Protein AF-A0A951KV78-F1 (afdb_monomer_lite)

Radius of gyration: 16.73 Å; chains: 1; bounding box: 44×22×48 Å

Secondary structure (DSSP, 8-state):
-PPPPHHHHHHS-----HHHHHHHHHHHHHHHHHHHHHGGGS-HHHHHHHHHHHHHHHHHHHSHHHHHHTT-HHHHHHHHHIIIIIHHHHHHHT-HHHHHHHHSPP--

pLDDT: mean 81.19, std 12.95, range [48.19, 96.0]

Foldseek 3Di:
DDDDDPVCQQPPDFDQDCVLVVVLVVQLVLQVVLVVLLPPPQDVQLNVLQNVLSVLSCSLRGTSLVVCCVPDVVSVVVSCCSNPPNNVVSNVSNVSVVSVVSNDDPDD

Structure (mmCIF, N/CA/C/O backbone):
data_AF-A0A951KV78-F1
#
_entry.id   AF-A0A951KV78-F1
#
loop_
_atom_site.group_PDB
_atom_site.id
_atom_site.type_symbol
_atom_site.label_atom_id
_atom_site.label_alt_id
_atom_site.label_comp_id
_atom_site.label_asym_id
_atom_site.label_entity_id
_atom_site.label_seq_id
_atom_site.pdbx_PDB_ins_code
_atom_site.Cartn_x
_atom_site.Cartn_y
_atom_site.Cartn_z
_atom_site.occupancy
_atom_site.B_iso_or_equiv
_atom_site.auth_seq_id
_atom_site.auth_comp_id
_atom_site.auth_asym_id
_atom_site.auth_atom_id
_atom_site.pdbx_PDB_model_num
ATOM 1 N N . MET A 1 1 ? 24.853 4.281 -27.332 1.00 48.19 1 MET A N 1
ATOM 2 C CA . MET A 1 1 ? 23.507 4.087 -26.753 1.00 48.19 1 MET A CA 1
ATOM 3 C C . MET A 1 1 ? 23.500 4.808 -25.419 1.00 48.19 1 MET A C 1
ATOM 5 O O . MET A 1 1 ? 24.225 4.400 -24.524 1.00 48.19 1 MET A O 1
ATOM 9 N N . SER A 1 2 ? 22.831 5.954 -25.325 1.00 58.25 2 SER A N 1
ATOM 10 C CA . SER A 1 2 ? 22.680 6.691 -24.067 1.00 58.25 2 SER A CA 1
ATOM 11 C C . SER A 1 2 ? 21.854 5.845 -23.097 1.00 58.25 2 SER A C 1
ATOM 13 O O . SER A 1 2 ? 20.788 5.362 -23.472 1.00 58.25 2 SER A O 1
ATOM 15 N N . ALA A 1 3 ? 22.356 5.627 -21.879 1.00 60.44 3 ALA A N 1
ATOM 16 C CA . ALA A 1 3 ? 21.610 4.902 -20.857 1.00 60.44 3 ALA A CA 1
ATOM 17 C C . ALA A 1 3 ? 20.278 5.631 -20.580 1.00 60.44 3 ALA A C 1
ATOM 19 O O . ALA A 1 3 ? 20.293 6.860 -20.432 1.00 60.44 3 ALA A O 1
ATOM 20 N N . PRO A 1 4 ? 19.135 4.923 -20.536 1.00 64.94 4 PRO A N 1
ATOM 21 C CA . PRO A 1 4 ? 17.865 5.540 -20.179 1.00 64.94 4 PRO A CA 1
ATOM 22 C C . PRO A 1 4 ? 17.964 6.136 -18.769 1.00 64.94 4 PRO A C 1
ATOM 24 O O . PRO A 1 4 ? 18.562 5.557 -17.863 1.00 64.94 4 PRO A O 1
ATOM 27 N N . SER A 1 5 ? 17.403 7.328 -18.581 1.00 68.94 5 SER A N 1
ATOM 28 C CA . SER A 1 5 ? 17.388 7.993 -17.279 1.00 68.94 5 SER A CA 1
ATOM 29 C C . SER A 1 5 ? 16.341 7.356 -16.358 1.00 68.94 5 SER A C 1
ATOM 31 O O . SER A 1 5 ? 15.316 6.861 -16.829 1.00 68.94 5 SER A O 1
ATOM 33 N N . LEU A 1 6 ? 16.540 7.424 -15.037 1.00 65.31 6 LEU A N 1
ATOM 34 C CA . LEU A 1 6 ? 15.573 6.905 -14.051 1.00 65.31 6 LEU A CA 1
ATOM 35 C C . LEU A 1 6 ? 14.158 7.465 -14.269 1.00 65.31 6 LEU A C 1
ATOM 37 O O . LEU A 1 6 ? 13.175 6.740 -14.158 1.00 65.31 6 LEU A O 1
ATOM 41 N N . LEU A 1 7 ? 14.053 8.740 -14.652 1.00 65.00 7 LEU A N 1
ATOM 42 C CA . LEU A 1 7 ? 12.774 9.371 -14.976 1.00 65.00 7 LEU A CA 1
ATOM 43 C C . LEU A 1 7 ? 12.115 8.749 -16.211 1.00 65.00 7 LEU A C 1
ATOM 45 O O . LEU A 1 7 ? 10.906 8.537 -16.207 1.00 65.00 7 LEU A O 1
ATOM 49 N N . SER A 1 8 ? 12.888 8.409 -17.248 1.00 64.62 8 SER A N 1
ATOM 50 C CA . SER A 1 8 ? 12.330 7.702 -18.404 1.00 64.62 8 SER A CA 1
ATOM 51 C C . SER A 1 8 ? 11.828 6.305 -18.040 1.00 64.62 8 SER A C 1
ATOM 53 O O . SER A 1 8 ? 10.761 5.930 -18.508 1.00 64.62 8 SER A O 1
ATOM 55 N N . LEU A 1 9 ? 12.501 5.568 -17.153 1.00 65.69 9 LEU A N 1
ATOM 56 C CA . LEU A 1 9 ? 12.066 4.229 -16.724 1.00 65.69 9 LEU A CA 1
ATOM 57 C C . LEU A 1 9 ? 10.814 4.262 -15.834 1.00 65.69 9 LEU A C 1
ATOM 59 O O . LEU A 1 9 ? 9.971 3.375 -15.912 1.00 65.69 9 LEU A O 1
ATOM 63 N N . LEU A 1 10 ? 10.667 5.310 -15.017 1.00 63.84 10 LEU A N 1
ATOM 64 C CA . LEU A 1 10 ? 9.490 5.513 -14.167 1.00 63.84 10 LEU A CA 1
ATOM 65 C C . LEU A 1 10 ? 8.246 5.944 -14.953 1.00 63.84 10 LEU A C 1
ATOM 67 O O . LEU A 1 10 ? 7.130 5.720 -14.492 1.00 63.84 10 LEU A O 1
ATOM 71 N N . VAL A 1 11 ? 8.417 6.593 -16.107 1.00 63.78 11 VAL A N 1
ATOM 72 C CA . VAL A 1 11 ? 7.311 7.186 -16.881 1.00 63.78 11 VAL A CA 1
ATOM 73 C C . VAL A 1 11 ? 6.983 6.383 -18.145 1.00 63.78 11 VAL A C 1
ATOM 75 O O . VAL A 1 11 ? 5.837 6.391 -18.588 1.00 63.78 11 VAL A O 1
ATOM 78 N N . SER A 1 12 ? 7.947 5.660 -18.719 1.00 55.47 12 SER A N 1
ATOM 79 C CA . SER A 1 12 ? 7.768 4.867 -19.944 1.00 55.47 12 SER A CA 1
ATOM 80 C C . SER A 1 12 ? 7.761 3.357 -19.663 1.00 55.47 12 SER A C 1
ATOM 82 O O . SER A 1 12 ? 8.316 2.909 -18.667 1.00 55.47 12 SER A O 1
ATOM 84 N N . HIS A 1 13 ? 7.136 2.576 -20.552 1.00 60.50 13 HIS A N 1
ATOM 85 C CA . HIS A 1 13 ? 7.088 1.102 -20.501 1.00 60.50 13 HIS A CA 1
ATOM 86 C C . HIS A 1 13 ? 6.401 0.511 -19.259 1.00 60.50 13 HIS A C 1
ATOM 88 O O . HIS A 1 13 ? 6.881 -0.447 -18.662 1.00 60.50 13 HIS A O 1
ATOM 94 N N . TRP A 1 14 ? 5.249 1.064 -18.878 1.00 65.19 14 TRP A N 1
ATOM 95 C CA . TRP A 1 14 ? 4.412 0.453 -17.848 1.00 65.19 14 TRP A CA 1
ATOM 96 C C . TRP A 1 14 ? 3.732 -0.814 -18.376 1.00 65.19 14 TRP A C 1
ATOM 98 O O . TRP A 1 14 ? 2.880 -0.740 -19.263 1.00 65.19 14 TRP A O 1
ATOM 108 N N . SER A 1 15 ? 4.064 -1.964 -17.793 1.00 69.19 15 SER A N 1
ATOM 109 C CA . SER A 1 15 ? 3.389 -3.240 -18.040 1.00 69.19 15 SER A CA 1
ATOM 110 C C . SER A 1 15 ? 2.969 -3.865 -16.715 1.00 69.19 15 SER A C 1
ATOM 112 O O . SER A 1 15 ? 3.599 -4.787 -16.205 1.00 69.19 15 SER A O 1
ATOM 114 N N . ILE A 1 16 ? 1.880 -3.363 -16.129 1.00 72.06 16 ILE A N 1
ATOM 115 C CA . ILE A 1 16 ? 1.333 -3.960 -14.908 1.00 72.06 16 ILE A CA 1
ATOM 116 C C . ILE A 1 16 ? 0.570 -5.227 -15.295 1.00 72.06 16 ILE A C 1
ATOM 118 O O . ILE A 1 16 ? -0.573 -5.169 -15.752 1.00 72.06 16 ILE A O 1
ATOM 122 N N . GLY A 1 17 ? 1.203 -6.380 -15.101 1.00 78.19 17 GLY A N 1
ATOM 123 C CA . GLY A 1 17 ? 0.539 -7.666 -15.265 1.00 78.19 17 GLY A CA 1
ATOM 124 C C . GLY A 1 17 ? -0.644 -7.827 -14.294 1.00 78.19 17 GLY A C 1
ATOM 125 O O . GLY A 1 17 ? -0.637 -7.263 -13.191 1.00 78.19 17 GLY A O 1
ATOM 126 N N . PRO A 1 18 ? -1.659 -8.638 -14.644 1.00 82.06 18 PRO A N 1
ATOM 127 C CA . PRO A 1 18 ? -2.793 -8.910 -13.759 1.00 82.06 18 PRO A CA 1
ATOM 128 C C . PRO A 1 18 ? -2.356 -9.513 -12.414 1.00 82.06 18 PRO A C 1
ATOM 130 O O . PRO A 1 18 ? -3.006 -9.284 -11.397 1.00 82.06 18 PRO A O 1
ATOM 133 N N . THR A 1 19 ? -1.221 -10.213 -12.386 1.00 82.94 19 THR A N 1
ATOM 134 C CA . THR A 1 19 ? -0.596 -10.778 -11.182 1.00 82.94 19 THR A CA 1
ATOM 135 C C . THR A 1 19 ? -0.193 -9.733 -10.146 1.00 82.94 19 THR A C 1
ATOM 137 O O . THR A 1 19 ? -0.167 -10.059 -8.966 1.00 82.94 19 THR A O 1
ATOM 140 N N . VAL A 1 20 ? 0.082 -8.490 -10.548 1.00 86.25 20 VAL A N 1
ATOM 141 C CA . VAL A 1 20 ? 0.420 -7.380 -9.640 1.00 86.25 20 VAL A CA 1
ATOM 142 C C . VAL A 1 20 ? -0.789 -6.472 -9.444 1.00 86.25 20 VAL A C 1
ATOM 144 O O . VAL A 1 20 ? -1.128 -6.119 -8.313 1.00 86.25 20 VAL A O 1
ATOM 147 N N . ALA A 1 21 ? -1.486 -6.136 -10.535 1.00 86.69 21 ALA A N 1
ATOM 148 C CA . ALA A 1 21 ? -2.626 -5.224 -10.509 1.00 86.69 21 ALA A CA 1
ATOM 149 C C . ALA A 1 21 ? -3.760 -5.730 -9.608 1.00 86.69 21 ALA A C 1
ATOM 151 O O . ALA A 1 21 ? -4.267 -4.981 -8.773 1.00 86.69 21 ALA A O 1
ATOM 152 N N . VAL A 1 22 ? -4.151 -7.000 -9.757 1.00 90.88 22 VAL A N 1
ATOM 153 C CA . VAL A 1 22 ? -5.281 -7.586 -9.025 1.00 90.88 22 VAL A CA 1
ATOM 154 C C . VAL A 1 22 ? -5.031 -7.619 -7.515 1.00 90.88 22 VAL A C 1
ATOM 156 O O . VAL A 1 22 ? -5.865 -7.076 -6.786 1.00 90.88 22 VAL A O 1
ATOM 159 N N . PRO A 1 23 ? -3.922 -8.188 -6.995 1.00 91.94 23 PRO A N 1
ATOM 160 C CA . PRO A 1 23 ? -3.689 -8.196 -5.555 1.00 91.94 23 PRO A CA 1
ATOM 161 C C . PRO A 1 23 ? -3.441 -6.797 -4.995 1.00 91.94 23 PRO A C 1
ATOM 163 O O . PRO A 1 23 ? -3.900 -6.520 -3.888 1.00 91.94 23 PRO A O 1
ATOM 166 N N . ALA A 1 24 ? -2.787 -5.896 -5.738 1.00 92.62 24 ALA A N 1
ATOM 167 C CA . ALA A 1 24 ? -2.608 -4.522 -5.282 1.00 92.62 24 ALA A CA 1
ATOM 168 C C . ALA A 1 24 ? -3.958 -3.805 -5.140 1.00 92.62 24 ALA A C 1
ATOM 170 O O . ALA A 1 24 ? -4.259 -3.240 -4.088 1.00 92.62 24 ALA A O 1
ATOM 171 N N . LEU A 1 25 ? -4.820 -3.894 -6.155 1.00 94.00 25 LEU A N 1
ATOM 172 C CA . LEU A 1 25 ? -6.155 -3.307 -6.105 1.00 94.00 25 LEU A CA 1
ATOM 173 C C . LEU A 1 25 ? -6.999 -3.931 -4.986 1.00 94.00 25 LEU A C 1
ATOM 175 O O . LEU A 1 25 ? -7.621 -3.206 -4.209 1.00 94.00 25 LEU A O 1
ATOM 179 N N . ALA A 1 26 ? -6.980 -5.260 -4.856 1.00 95.12 26 ALA A N 1
ATOM 180 C CA . ALA A 1 26 ? -7.683 -5.964 -3.790 1.00 95.12 26 ALA A CA 1
ATOM 181 C C . ALA A 1 26 ? -7.202 -5.509 -2.403 1.00 95.12 26 ALA A C 1
ATOM 183 O O . ALA A 1 26 ? -8.024 -5.189 -1.545 1.00 95.12 26 ALA A O 1
ATOM 184 N N . ALA A 1 27 ? -5.887 -5.404 -2.191 1.00 93.88 27 ALA A N 1
ATOM 185 C CA . ALA A 1 27 ? -5.306 -4.929 -0.939 1.00 93.88 27 ALA A CA 1
ATOM 186 C C . ALA A 1 27 ? -5.721 -3.482 -0.624 1.00 93.88 27 ALA A C 1
ATOM 188 O O . ALA A 1 27 ? -6.122 -3.196 0.506 1.00 93.88 27 ALA A O 1
ATOM 189 N N . ALA A 1 28 ? -5.686 -2.583 -1.615 1.00 95.44 28 ALA A N 1
ATOM 190 C CA . ALA A 1 28 ? -6.128 -1.198 -1.459 1.00 95.44 28 ALA A CA 1
ATOM 191 C C . ALA A 1 28 ? -7.609 -1.117 -1.065 1.00 95.44 28 ALA A C 1
ATOM 193 O O . ALA A 1 28 ? -7.962 -0.448 -0.091 1.00 95.44 28 ALA A O 1
ATOM 194 N N . VAL A 1 29 ? -8.476 -1.832 -1.788 1.00 96.00 29 VAL A N 1
ATOM 195 C CA . VAL A 1 29 ? -9.923 -1.843 -1.543 1.00 96.00 29 VAL A CA 1
ATOM 196 C C . VAL A 1 29 ? -10.234 -2.416 -0.164 1.00 96.00 29 VAL A C 1
ATOM 198 O O . VAL A 1 29 ? -10.945 -1.777 0.613 1.00 96.00 29 VAL A O 1
ATOM 201 N N . LEU A 1 30 ? -9.677 -3.579 0.182 1.00 94.69 30 LEU A N 1
ATOM 202 C CA . LEU A 1 30 ? -9.89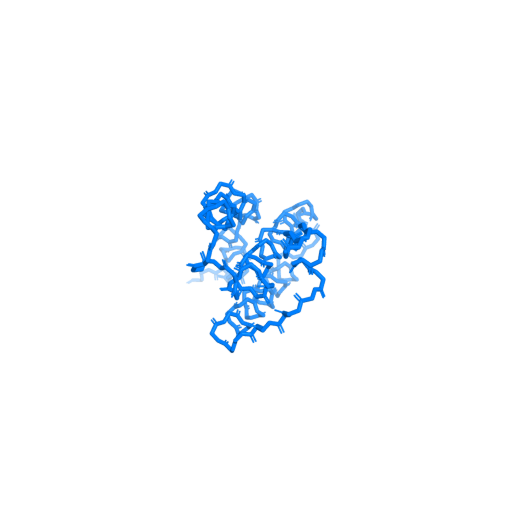7 -4.214 1.484 1.00 94.69 30 LEU A CA 1
ATOM 203 C C . LEU A 1 30 ? -9.432 -3.321 2.635 1.00 94.69 30 LEU A C 1
ATOM 205 O O . LEU A 1 30 ? -10.149 -3.176 3.628 1.00 94.69 30 LEU A O 1
ATOM 209 N N . TYR A 1 31 ? -8.273 -2.675 2.489 1.00 93.50 31 TYR A N 1
ATOM 210 C CA . TYR A 1 31 ? -7.768 -1.752 3.495 1.00 93.50 31 TYR A CA 1
ATOM 211 C C . TYR A 1 31 ? -8.706 -0.551 3.665 1.00 93.50 31 TYR A C 1
ATOM 213 O O . TYR A 1 31 ? -9.125 -0.255 4.781 1.00 93.50 31 TYR A O 1
ATOM 221 N N . LEU A 1 32 ? -9.119 0.107 2.577 1.00 94.12 32 LEU A N 1
ATOM 222 C CA . LEU A 1 32 ? -10.032 1.256 2.640 1.00 94.12 32 LEU A CA 1
ATOM 223 C C . LEU A 1 32 ? -11.415 0.887 3.201 1.00 94.12 32 LEU A C 1
ATOM 225 O O . LEU A 1 32 ? -11.995 1.661 3.964 1.00 94.12 32 LEU A 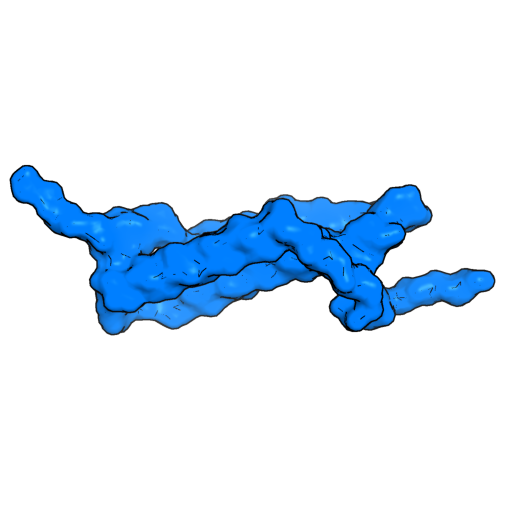O 1
ATOM 229 N N . LEU A 1 33 ? -11.930 -0.304 2.888 1.00 93.69 33 LEU A N 1
ATOM 230 C CA . LEU A 1 33 ? -13.148 -0.834 3.506 1.00 93.69 33 LEU A CA 1
ATOM 231 C C . LEU A 1 33 ? -12.967 -1.058 5.013 1.00 93.69 33 LEU A C 1
ATOM 233 O O . LEU A 1 33 ? -13.874 -0.752 5.788 1.00 93.69 33 LEU A O 1
ATOM 237 N N . GLY A 1 34 ? -11.804 -1.556 5.436 1.00 91.31 34 GLY A N 1
ATOM 238 C CA . GLY A 1 34 ? -11.437 -1.667 6.846 1.00 91.31 34 GLY A CA 1
ATOM 239 C C . GLY A 1 34 ? -11.403 -0.306 7.542 1.00 91.31 34 GLY A C 1
ATOM 240 O O . GLY A 1 34 ? -11.971 -0.165 8.621 1.00 91.31 34 GLY A O 1
ATOM 241 N N . VAL A 1 35 ? -10.817 0.716 6.903 1.00 92.75 35 VAL A N 1
ATOM 242 C CA . VAL A 1 35 ? -10.786 2.099 7.421 1.00 92.75 35 VAL A CA 1
ATOM 243 C C . VAL A 1 35 ? -12.200 2.635 7.606 1.00 92.75 35 VAL A C 1
ATOM 245 O O . VAL A 1 35 ? -12.520 3.148 8.674 1.00 92.75 35 VAL A O 1
ATOM 248 N N . ARG A 1 36 ? -13.069 2.450 6.605 1.00 90.75 36 ARG A N 1
ATOM 249 C CA . ARG A 1 36 ? -14.481 2.850 6.689 1.00 90.75 36 ARG A CA 1
ATOM 250 C C . ARG A 1 36 ? -15.213 2.164 7.843 1.00 90.75 36 ARG A C 1
ATOM 252 O O . ARG A 1 36 ? -15.974 2.821 8.542 1.00 90.75 36 ARG A O 1
ATOM 259 N N . ARG A 1 37 ? -14.965 0.870 8.073 1.00 88.25 37 ARG A N 1
ATOM 260 C CA . ARG A 1 37 ? -15.564 0.123 9.196 1.00 88.25 37 ARG A CA 1
ATOM 261 C C . ARG A 1 37 ? -15.004 0.520 10.560 1.00 88.25 37 ARG A C 1
ATOM 263 O O . ARG A 1 37 ? -15.739 0.499 11.538 1.00 88.25 37 ARG A O 1
ATOM 270 N N . ALA A 1 38 ? -13.726 0.885 10.631 1.00 86.81 38 ALA A N 1
ATOM 271 C CA . ALA A 1 38 ? -13.091 1.335 11.867 1.00 86.81 38 ALA A CA 1
ATOM 272 C C . ALA A 1 38 ? -13.562 2.733 12.321 1.00 86.81 38 ALA A C 1
ATOM 274 O O . ALA A 1 38 ? -13.352 3.092 13.484 1.00 86.81 38 ALA A O 1
ATOM 275 N N . GLY A 1 39 ? -14.193 3.502 11.425 1.00 83.19 39 GLY A N 1
ATOM 276 C CA . GLY A 1 39 ? -14.736 4.835 11.690 1.00 83.19 39 GLY A CA 1
ATOM 277 C C . GLY A 1 39 ? -13.668 5.917 11.897 1.00 83.19 39 GLY A C 1
ATOM 278 O O . GLY A 1 39 ? -12.470 5.691 11.706 1.00 83.19 39 GLY A O 1
ATOM 279 N N . ASP A 1 40 ? -14.101 7.097 12.350 1.00 77.94 40 ASP A N 1
ATOM 280 C CA . ASP A 1 40 ? -13.297 8.337 12.433 1.00 77.94 40 ASP A CA 1
ATOM 281 C C . ASP A 1 40 ? -12.077 8.274 13.365 1.00 77.94 40 ASP A C 1
ATOM 283 O O . ASP A 1 40 ? -11.251 9.184 13.409 1.00 77.94 40 ASP A O 1
ATOM 287 N N . ARG A 1 41 ? -11.916 7.182 14.116 1.00 84.62 41 ARG A N 1
ATOM 288 C CA . ARG A 1 41 ? -10.769 6.983 15.012 1.00 84.62 41 ARG A CA 1
ATOM 289 C C . ARG A 1 41 ? -9.539 6.418 14.302 1.00 84.62 41 ARG A C 1
ATOM 291 O O . ARG A 1 41 ? -8.524 6.179 14.964 1.00 84.62 41 ARG A O 1
ATOM 298 N N . TRP A 1 42 ? -9.605 6.138 12.999 1.00 89.69 42 TRP A N 1
ATOM 299 C CA . TRP A 1 42 ? -8.457 5.622 12.261 1.00 89.69 42 TRP A CA 1
ATOM 300 C C . TRP A 1 42 ? -7.525 6.751 11.778 1.00 89.69 42 TRP A C 1
ATOM 302 O O . TRP A 1 42 ? -7.945 7.600 10.996 1.00 89.69 42 TRP A O 1
ATOM 312 N N . PRO A 1 43 ? -6.240 6.775 12.188 1.00 91.50 43 PRO A N 1
ATOM 313 C CA . PRO A 1 43 ? -5.337 7.862 11.813 1.00 91.50 43 PRO A CA 1
ATOM 314 C C . PRO A 1 43 ? -5.036 7.892 10.308 1.00 91.50 43 PRO A C 1
ATOM 316 O O . PRO A 1 43 ? -4.471 6.935 9.773 1.00 91.50 43 PRO A O 1
ATOM 319 N N . ALA A 1 44 ? -5.289 9.028 9.648 1.00 92.06 44 ALA A N 1
ATOM 320 C CA . ALA A 1 44 ? -5.039 9.217 8.212 1.00 92.06 44 ALA A CA 1
ATOM 321 C C . ALA A 1 44 ? -3.588 8.905 7.799 1.00 92.06 44 ALA A C 1
ATOM 323 O O . ALA A 1 44 ? -3.357 8.309 6.749 1.00 92.06 44 ALA A O 1
ATOM 324 N N . ARG A 1 45 ? -2.607 9.205 8.666 1.00 93.56 45 ARG A N 1
ATOM 325 C CA . ARG A 1 45 ? -1.185 8.882 8.435 1.00 93.56 45 ARG A CA 1
ATOM 326 C C . ARG A 1 45 ? -0.939 7.390 8.185 1.00 93.56 45 ARG A C 1
ATOM 328 O O . ARG A 1 45 ? -0.056 7.052 7.406 1.00 93.56 45 ARG A O 1
ATOM 335 N N . ARG A 1 46 ? -1.720 6.496 8.808 1.00 92.00 46 ARG A N 1
ATOM 336 C CA . ARG A 1 46 ? -1.607 5.042 8.589 1.00 92.00 46 ARG A CA 1
ATOM 337 C C . ARG A 1 46 ? -2.119 4.657 7.211 1.00 92.00 46 ARG A C 1
ATOM 339 O O . ARG A 1 46 ? -1.501 3.853 6.529 1.00 92.00 46 ARG A O 1
ATOM 346 N N . THR A 1 47 ? -3.232 5.247 6.788 1.00 92.38 47 THR A N 1
ATOM 347 C CA . THR A 1 47 ? -3.769 5.047 5.438 1.00 92.38 47 THR A CA 1
ATOM 348 C C . THR A 1 47 ? -2.805 5.546 4.376 1.00 92.38 47 THR A C 1
ATOM 350 O O . THR A 1 47 ? -2.514 4.801 3.448 1.00 92.38 47 THR A O 1
ATOM 353 N N . ILE A 1 48 ? -2.247 6.747 4.551 1.00 94.38 48 ILE A N 1
ATOM 354 C CA . ILE A 1 48 ? -1.239 7.293 3.635 1.00 94.38 48 ILE A CA 1
ATOM 355 C C . ILE A 1 48 ? -0.036 6.348 3.566 1.00 94.38 48 ILE A C 1
ATOM 357 O O . ILE A 1 48 ? 0.318 5.918 2.479 1.00 94.38 48 ILE A O 1
ATOM 361 N N . SER A 1 49 ? 0.518 5.934 4.710 1.00 93.12 49 SER A N 1
ATOM 362 C CA . SER A 1 49 ? 1.657 5.008 4.752 1.00 93.12 49 SER A CA 1
ATOM 363 C C . SER A 1 49 ? 1.385 3.688 4.025 1.00 93.12 49 SER A C 1
ATOM 365 O O . SER A 1 49 ? 2.217 3.238 3.241 1.00 93.12 49 SER A O 1
ATOM 367 N N . PHE A 1 50 ? 0.214 3.083 4.247 1.00 93.81 50 PHE A N 1
ATOM 368 C CA . PHE A 1 50 ? -0.167 1.839 3.579 1.00 93.81 50 PHE A CA 1
ATOM 369 C C . PHE A 1 50 ? -0.262 2.016 2.061 1.00 93.81 50 PHE A C 1
ATOM 371 O O . PHE A 1 50 ? 0.312 1.228 1.312 1.00 93.81 50 PHE A O 1
ATOM 378 N N . LEU A 1 51 ? -0.954 3.066 1.608 1.00 94.81 51 LEU A N 1
ATOM 379 C CA . LEU A 1 51 ? -1.134 3.340 0.183 1.00 94.81 51 LEU A CA 1
ATOM 380 C C . LEU A 1 51 ? 0.188 3.705 -0.499 1.00 94.81 51 LEU A C 1
ATOM 382 O O . LEU A 1 51 ? 0.424 3.263 -1.617 1.00 94.81 51 LEU A O 1
ATOM 386 N N . THR A 1 52 ? 1.073 4.445 0.172 1.00 93.56 52 THR A N 1
ATOM 387 C CA . THR A 1 52 ? 2.416 4.741 -0.343 1.00 93.56 52 THR A CA 1
ATOM 388 C C . THR A 1 52 ? 3.262 3.474 -0.444 1.00 93.56 52 THR A C 1
ATOM 390 O O . THR A 1 52 ? 3.882 3.252 -1.477 1.00 93.56 52 THR A O 1
ATOM 393 N N . GLY A 1 53 ? 3.247 2.602 0.571 1.00 91.69 53 GLY A N 1
ATOM 394 C CA . GLY A 1 53 ? 3.951 1.317 0.51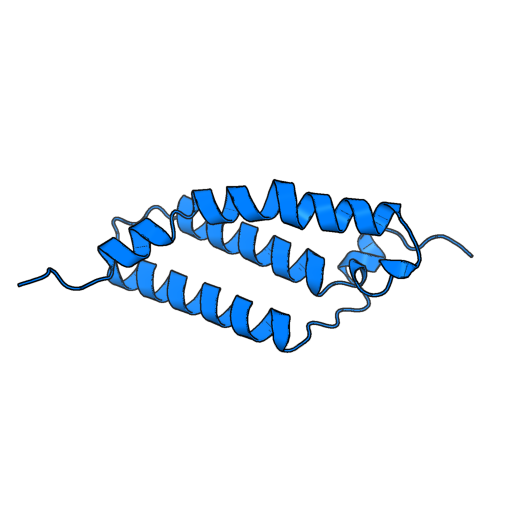0 1.00 91.69 53 GLY A CA 1
ATOM 395 C C . GLY A 1 53 ? 3.446 0.430 -0.629 1.00 91.69 53 GLY A C 1
ATOM 396 O O . GLY A 1 53 ? 4.241 -0.161 -1.355 1.00 91.69 53 GLY A O 1
ATOM 397 N N . LEU A 1 54 ? 2.130 0.400 -0.843 1.00 93.06 54 LEU A N 1
ATOM 398 C CA . LEU A 1 54 ? 1.516 -0.326 -1.951 1.00 93.06 54 LEU A CA 1
ATOM 399 C C . LEU A 1 54 ? 1.880 0.275 -3.317 1.00 93.06 54 LEU A C 1
ATOM 401 O O . LEU A 1 54 ? 2.167 -0.464 -4.256 1.00 93.06 54 LEU A O 1
ATOM 405 N N . ALA A 1 55 ? 1.929 1.604 -3.419 1.00 90.62 55 ALA A N 1
ATOM 406 C CA . ALA A 1 55 ? 2.397 2.288 -4.618 1.00 90.62 55 ALA A CA 1
ATOM 407 C C . ALA A 1 55 ? 3.863 1.948 -4.924 1.00 90.62 55 ALA A C 1
ATOM 409 O O . ALA A 1 55 ? 4.187 1.700 -6.080 1.00 90.62 55 ALA A O 1
ATOM 410 N N . CYS A 1 56 ? 4.734 1.848 -3.912 1.00 89.69 56 CYS A N 1
ATOM 411 C CA . CYS A 1 56 ? 6.116 1.398 -4.105 1.00 89.69 56 CYS A CA 1
ATOM 412 C C . CYS A 1 56 ? 6.189 -0.011 -4.711 1.00 89.69 56 CYS A C 1
ATOM 414 O O . CYS A 1 56 ? 7.006 -0.232 -5.598 1.00 89.69 56 CYS A O 1
ATOM 416 N N . VAL A 1 57 ? 5.326 -0.942 -4.283 1.00 88.31 57 VAL A N 1
ATOM 417 C CA . VAL A 1 57 ? 5.255 -2.295 -4.869 1.00 88.31 57 VAL A CA 1
ATOM 418 C C . VAL A 1 57 ? 4.831 -2.236 -6.335 1.00 88.31 57 VAL A C 1
ATOM 420 O O . VAL A 1 57 ? 5.468 -2.851 -7.184 1.00 88.31 57 VAL A O 1
ATOM 423 N N . VAL A 1 58 ? 3.781 -1.471 -6.643 1.00 88.12 58 VAL A N 1
ATOM 424 C CA . VAL A 1 58 ? 3.270 -1.330 -8.017 1.00 88.12 58 VAL A CA 1
ATOM 425 C C . VAL A 1 58 ? 4.299 -0.667 -8.933 1.00 88.12 58 VAL A C 1
ATOM 427 O O . VAL A 1 58 ? 4.459 -1.091 -10.070 1.00 88.12 58 VAL A O 1
ATOM 430 N N . VAL A 1 59 ? 5.025 0.339 -8.444 1.00 84.56 59 VAL A N 1
ATOM 431 C CA . VAL A 1 59 ? 6.113 0.977 -9.197 1.00 84.56 59 VAL A CA 1
ATOM 432 C C . VAL A 1 59 ? 7.256 -0.011 -9.423 1.00 84.56 59 VAL A C 1
ATOM 434 O O . VAL A 1 59 ? 7.719 -0.141 -10.552 1.00 84.56 59 VAL A O 1
ATOM 437 N N . ALA A 1 60 ? 7.687 -0.735 -8.388 1.00 82.44 60 ALA A N 1
ATOM 438 C CA . ALA A 1 60 ? 8.807 -1.668 -8.491 1.00 82.44 60 ALA A CA 1
ATOM 439 C C . ALA A 1 60 ? 8.530 -2.847 -9.439 1.00 82.44 60 ALA A C 1
ATOM 441 O O . ALA A 1 60 ? 9.461 -3.317 -10.076 1.00 82.44 60 ALA A O 1
ATOM 442 N N . LEU A 1 61 ? 7.275 -3.303 -9.537 1.00 80.25 61 LEU A N 1
ATOM 443 C CA . LEU A 1 61 ? 6.881 -4.480 -10.328 1.00 80.25 61 LEU A CA 1
ATOM 444 C C . LEU A 1 61 ? 6.125 -4.154 -11.628 1.00 80.25 61 LEU A C 1
ATOM 446 O O . LEU A 1 61 ? 5.727 -5.063 -12.346 1.00 80.25 61 LEU A O 1
ATOM 450 N N . GLY A 1 62 ? 5.807 -2.884 -11.880 1.00 70.56 62 GLY A N 1
ATOM 451 C CA . GLY A 1 62 ? 4.929 -2.477 -12.983 1.00 70.56 62 GLY A CA 1
ATOM 452 C C . GLY A 1 62 ? 5.476 -1.363 -13.869 1.00 70.56 62 GLY A C 1
ATOM 453 O O . GLY A 1 62 ? 4.921 -1.128 -14.943 1.00 70.56 62 GLY A O 1
ATOM 454 N N . SER A 1 63 ? 6.536 -0.675 -13.436 1.00 66.50 63 SER A N 1
ATOM 455 C CA . SER A 1 63 ? 7.255 0.299 -14.265 1.00 66.50 63 SER A CA 1
ATOM 456 C C . SER A 1 63 ? 8.302 -0.389 -15.145 1.00 66.50 63 SER A C 1
ATOM 458 O O . SER A 1 63 ? 8.624 -1.558 -14.928 1.00 66.50 63 SER A O 1
ATOM 460 N N . GLY A 1 64 ? 8.897 0.350 -16.091 1.00 55.00 64 GLY A N 1
ATOM 461 C CA . GLY A 1 64 ? 9.970 -0.140 -16.967 1.00 55.00 64 GLY A CA 1
ATOM 462 C C . GLY A 1 64 ? 11.242 -0.611 -16.242 1.00 55.00 64 GLY A C 1
ATOM 463 O O . GLY A 1 64 ? 12.203 -0.988 -16.901 1.00 55.00 64 GLY A O 1
ATOM 464 N N . ILE A 1 65 ? 11.258 -0.596 -14.904 1.00 56.62 65 ILE A N 1
ATOM 465 C CA . ILE A 1 65 ? 12.240 -1.280 -14.055 1.00 56.62 65 ILE A CA 1
ATOM 466 C C . ILE A 1 65 ? 12.230 -2.787 -14.345 1.00 56.62 65 ILE A C 1
ATOM 468 O O . ILE A 1 65 ? 13.296 -3.328 -14.598 1.00 56.62 65 ILE A O 1
ATOM 472 N N . ASP A 1 66 ? 11.055 -3.422 -14.430 1.00 56.16 66 ASP A N 1
ATOM 473 C CA . ASP A 1 66 ? 10.927 -4.868 -14.700 1.00 56.16 66 ASP A CA 1
ATOM 474 C C . ASP A 1 66 ? 11.407 -5.222 -16.123 1.00 56.16 66 ASP A C 1
ATOM 476 O O . ASP A 1 66 ? 12.080 -6.219 -16.352 1.00 56.16 66 ASP A O 1
ATOM 480 N N . ALA A 1 67 ? 11.160 -4.336 -17.095 1.00 56.50 67 ALA A N 1
ATOM 481 C CA . ALA A 1 67 ? 11.563 -4.534 -18.491 1.00 56.50 67 ALA A CA 1
ATOM 482 C C . ALA A 1 67 ? 13.083 -4.410 -18.738 1.00 56.50 67 ALA A C 1
ATOM 484 O O . ALA A 1 67 ? 13.582 -4.889 -19.758 1.00 56.50 67 ALA A O 1
ATOM 485 N N . TYR A 1 68 ? 13.814 -3.750 -17.834 1.00 54.59 68 TYR A N 1
ATOM 486 C CA . TYR A 1 68 ? 15.271 -3.580 -17.901 1.00 54.59 68 TYR A CA 1
ATOM 487 C C . TYR A 1 68 ? 16.014 -4.271 -16.747 1.00 54.59 68 TYR A C 1
AT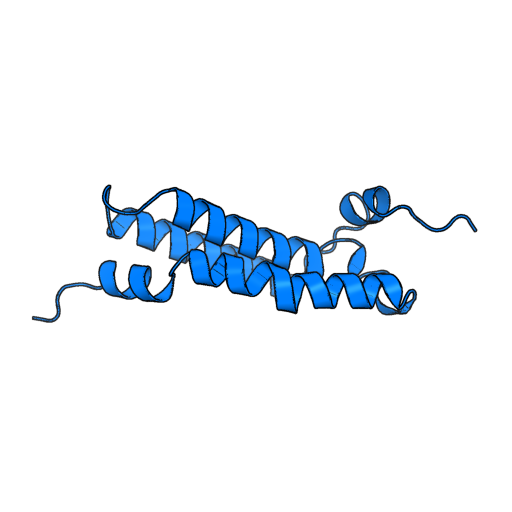OM 489 O O . TYR A 1 68 ? 17.244 -4.166 -16.687 1.00 54.59 68 TYR A O 1
ATOM 497 N N . ASP A 1 69 ? 15.296 -4.979 -15.868 1.00 56.12 69 ASP A N 1
ATOM 498 C CA . ASP A 1 69 ? 15.851 -5.653 -14.691 1.00 56.12 69 ASP A CA 1
ATOM 499 C C . ASP A 1 69 ? 16.962 -6.638 -15.098 1.00 56.12 69 ASP A C 1
ATOM 501 O O . ASP A 1 69 ? 18.088 -6.592 -14.598 1.00 56.12 69 ASP A O 1
ATOM 505 N N . ASP A 1 70 ? 16.697 -7.410 -16.154 1.00 58.09 70 ASP A N 1
ATOM 506 C CA . ASP A 1 70 ? 17.614 -8.418 -16.695 1.00 58.09 70 ASP A CA 1
ATOM 507 C C . ASP A 1 70 ? 18.860 -7.837 -17.395 1.00 58.09 70 ASP A C 1
ATOM 509 O O . ASP A 1 70 ? 19.814 -8.564 -17.675 1.00 58.09 70 ASP A O 1
ATOM 513 N N . GLN A 1 71 ? 18.877 -6.536 -17.711 1.00 61.44 71 GLN A N 1
ATOM 514 C CA . GLN A 1 71 ? 19.953 -5.911 -18.499 1.00 61.44 71 GLN A CA 1
ATOM 515 C C . GLN A 1 71 ? 20.903 -5.052 -17.658 1.00 61.44 71 GLN A C 1
ATOM 517 O O . GLN A 1 71 ? 22.048 -4.828 -18.057 1.00 61.44 71 GLN A O 1
ATOM 522 N N . LEU A 1 72 ? 20.454 -4.550 -16.504 1.00 71.69 72 LEU A N 1
ATOM 523 C CA . LEU A 1 72 ? 21.220 -3.620 -15.676 1.00 71.69 72 LEU A CA 1
ATOM 524 C C . LEU A 1 72 ? 21.106 -3.994 -14.196 1.00 71.69 72 LEU A C 1
ATOM 526 O O . LEU A 1 72 ? 20.146 -3.632 -13.523 1.00 71.69 72 LEU A O 1
ATOM 530 N N . LEU A 1 73 ? 22.171 -4.584 -13.645 1.00 76.06 73 LEU A N 1
ATOM 531 C CA . LEU A 1 73 ? 22.262 -4.966 -12.226 1.00 76.06 73 LEU A CA 1
ATOM 532 C C . LEU A 1 73 ? 21.973 -3.804 -11.253 1.00 76.06 73 LEU A C 1
ATOM 534 O O . LEU A 1 73 ? 21.504 -4.017 -10.138 1.00 76.06 73 LEU A O 1
ATOM 538 N N . SER A 1 74 ? 22.212 -2.555 -11.665 1.00 75.69 74 SER A N 1
ATOM 539 C CA . SER A 1 74 ? 21.835 -1.387 -10.863 1.00 75.69 74 SER A CA 1
ATOM 540 C C . SER A 1 74 ? 20.318 -1.225 -10.725 1.00 75.69 74 SER A C 1
ATOM 542 O O . SER A 1 74 ? 19.866 -0.848 -9.646 1.00 75.69 74 SER A O 1
ATOM 544 N N . ILE A 1 75 ? 19.548 -1.482 -11.787 1.00 74.19 75 ILE A N 1
ATOM 545 C CA . ILE A 1 75 ? 18.078 -1.413 -11.775 1.00 74.19 75 ILE A CA 1
ATOM 546 C C . ILE A 1 75 ? 17.531 -2.538 -10.890 1.00 74.19 75 ILE A C 1
ATOM 548 O O . ILE A 1 75 ? 16.706 -2.266 -10.017 1.00 74.19 75 ILE A O 1
ATOM 552 N N . HIS A 1 76 ? 18.118 -3.732 -10.993 1.00 79.75 76 HIS A N 1
ATOM 553 C CA . HIS A 1 76 ? 17.815 -4.871 -10.127 1.00 79.75 76 HIS A CA 1
ATOM 554 C C . HIS A 1 76 ? 17.994 -4.583 -8.642 1.00 79.75 76 HIS A C 1
ATOM 556 O O . HIS A 1 76 ? 17.111 -4.840 -7.818 1.00 79.75 76 HIS A O 1
ATOM 562 N N . MET A 1 77 ? 19.116 -3.962 -8.273 1.00 86.50 77 MET A N 1
ATOM 563 C CA . MET A 1 77 ? 19.333 -3.575 -6.882 1.00 86.50 77 MET A CA 1
ATOM 564 C C . MET A 1 77 ? 18.311 -2.534 -6.420 1.00 86.50 77 MET A C 1
ATOM 566 O O . MET A 1 77 ? 17.802 -2.643 -5.308 1.00 86.50 77 MET A O 1
ATOM 570 N N . TRP A 1 78 ? 17.948 -1.560 -7.259 1.00 82.31 78 TRP A N 1
ATOM 571 C CA . TRP A 1 78 ? 16.899 -0.593 -6.919 1.00 82.31 78 TRP A CA 1
ATOM 572 C C . TRP A 1 78 ? 15.541 -1.257 -6.681 1.00 82.31 78 TRP A C 1
ATOM 574 O O . TRP A 1 78 ? 14.870 -0.921 -5.700 1.00 82.31 78 TRP A O 1
ATOM 584 N N . GLN A 1 79 ? 15.166 -2.231 -7.512 1.00 83.69 79 GLN A N 1
ATOM 585 C CA . GLN A 1 79 ? 13.954 -3.029 -7.328 1.00 83.69 79 GLN A CA 1
ATOM 586 C C . GLN A 1 79 ? 13.981 -3.779 -5.993 1.00 83.69 79 GLN A C 1
ATOM 588 O O . GLN A 1 79 ? 13.034 -3.678 -5.207 1.00 83.69 79 GLN A O 1
ATOM 593 N N . HIS A 1 80 ? 15.091 -4.447 -5.668 1.00 86.25 80 HIS A N 1
ATOM 594 C CA . HIS A 1 80 ? 15.252 -5.108 -4.375 1.00 86.25 80 HIS A CA 1
ATOM 595 C C . HIS A 1 80 ? 15.205 -4.134 -3.196 1.00 86.25 80 HIS A C 1
ATOM 597 O O . HIS A 1 80 ? 14.540 -4.426 -2.206 1.00 86.25 80 HIS A O 1
ATOM 603 N N . MET A 1 81 ? 15.837 -2.963 -3.277 1.00 89.31 81 MET A N 1
ATOM 604 C CA . MET A 1 81 ? 15.803 -1.982 -2.185 1.00 89.31 81 MET A CA 1
ATOM 605 C C . MET A 1 81 ? 14.393 -1.417 -1.970 1.00 89.31 81 MET A C 1
ATOM 607 O O . MET A 1 81 ? 13.953 -1.247 -0.828 1.00 89.31 81 MET A O 1
ATOM 611 N N . LEU A 1 82 ? 13.640 -1.176 -3.043 1.00 86.75 82 LEU A N 1
ATOM 612 C CA . LEU A 1 82 ? 12.243 -0.763 -2.937 1.00 86.75 82 LEU A CA 1
ATOM 613 C C . LEU A 1 82 ? 11.385 -1.854 -2.288 1.00 86.75 82 LEU A C 1
ATOM 615 O O . LEU A 1 82 ? 10.634 -1.559 -1.355 1.00 86.75 82 LEU A O 1
ATOM 619 N N . LEU A 1 83 ? 11.527 -3.106 -2.730 1.00 87.88 83 LEU A N 1
ATOM 620 C CA . LEU A 1 83 ? 10.707 -4.225 -2.258 1.00 87.88 83 LEU A CA 1
ATOM 621 C C . LEU A 1 83 ? 11.09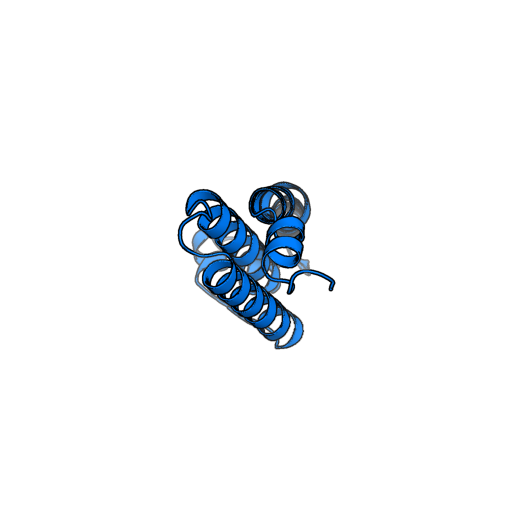7 -4.742 -0.869 1.00 87.88 83 LEU A C 1
ATOM 623 O O . LEU A 1 83 ? 10.228 -5.234 -0.155 1.00 87.88 83 LEU A O 1
ATOM 627 N N . LEU A 1 84 ? 12.364 -4.623 -0.464 1.00 90.75 84 LEU A N 1
ATOM 628 C CA . LEU A 1 84 ? 12.856 -5.137 0.818 1.00 90.75 84 LEU A CA 1
ATOM 629 C C . LEU A 1 84 ? 12.921 -4.059 1.901 1.00 90.75 84 LEU A C 1
ATOM 631 O O . LEU A 1 84 ? 12.623 -4.343 3.059 1.00 90.75 84 LEU A O 1
ATOM 635 N N . LEU A 1 85 ? 13.294 -2.827 1.545 1.00 91.81 85 LEU A N 1
ATOM 636 C CA . LEU A 1 85 ? 13.564 -1.778 2.532 1.00 91.81 85 LEU A CA 1
ATOM 637 C C . LEU A 1 85 ? 12.505 -0.681 2.560 1.00 91.81 85 LEU A C 1
ATOM 639 O O . LEU A 1 85 ? 12.319 -0.061 3.601 1.00 91.81 85 LEU A O 1
ATOM 643 N N . THR A 1 86 ? 11.807 -0.426 1.451 1.00 89.94 86 THR A N 1
ATOM 644 C CA . THR A 1 86 ? 10.901 0.733 1.358 1.00 89.94 86 THR A CA 1
ATOM 645 C C . THR A 1 86 ? 9.441 0.331 1.543 1.00 89.94 86 THR A C 1
ATOM 647 O O . THR A 1 86 ? 8.762 0.827 2.444 1.00 89.94 86 THR A O 1
ATOM 650 N N . ALA A 1 87 ? 8.946 -0.603 0.728 1.00 91.12 87 ALA A N 1
ATOM 651 C CA . ALA A 1 87 ? 7.554 -1.032 0.774 1.00 91.12 87 ALA A CA 1
ATOM 652 C C . ALA A 1 87 ? 7.169 -1.728 2.099 1.00 91.12 87 ALA A C 1
ATOM 654 O O . ALA A 1 87 ? 6.151 -1.336 2.681 1.00 91.12 87 ALA A O 1
ATOM 655 N N . PRO A 1 88 ? 7.948 -2.690 2.644 1.00 90.19 88 PRO A N 1
ATOM 656 C CA . PRO A 1 88 ? 7.544 -3.422 3.845 1.00 90.19 88 PRO A CA 1
ATOM 657 C C . PRO A 1 88 ? 7.328 -2.546 5.089 1.00 90.19 88 PRO A C 1
ATOM 659 O O . PRO A 1 88 ? 6.263 -2.666 5.704 1.00 90.19 88 PRO A O 1
ATOM 662 N N . PRO A 1 89 ? 8.242 -1.629 5.475 1.00 91.81 89 PRO A N 1
ATOM 663 C CA . PRO A 1 89 ? 8.008 -0.788 6.645 1.00 91.81 89 PRO A CA 1
ATOM 664 C C . PRO A 1 89 ? 6.847 0.191 6.443 1.00 91.81 89 PRO A C 1
ATOM 666 O O . PRO A 1 89 ? 6.109 0.444 7.396 1.00 91.81 89 PRO A O 1
ATOM 669 N N . LEU A 1 90 ? 6.620 0.694 5.223 1.00 90.94 90 LEU A N 1
ATOM 670 C CA . LEU A 1 90 ? 5.476 1.563 4.918 1.00 90.94 90 LEU A CA 1
ATOM 671 C C . LEU A 1 90 ? 4.137 0.828 5.057 1.00 90.94 90 LEU A C 1
ATOM 673 O O . LEU A 1 90 ? 3.207 1.344 5.690 1.00 90.94 90 LEU A O 1
ATOM 677 N N . VAL A 1 91 ? 4.052 -0.396 4.529 1.00 91.19 91 VAL A N 1
ATOM 678 C CA . VAL A 1 91 ? 2.877 -1.266 4.682 1.00 91.19 91 VAL A CA 1
ATOM 679 C C . VAL A 1 91 ? 2.651 -1.600 6.159 1.00 91.19 91 VAL A C 1
ATOM 681 O O . VAL A 1 91 ? 1.523 -1.501 6.651 1.00 91.19 91 VAL A O 1
ATOM 684 N N . LEU A 1 92 ? 3.716 -1.921 6.900 1.00 92.44 92 LEU A N 1
ATOM 685 C CA . LEU A 1 92 ? 3.640 -2.247 8.325 1.00 92.44 92 LEU A CA 1
ATOM 686 C C . LEU A 1 92 ? 3.210 -1.044 9.179 1.00 92.44 92 LEU A C 1
ATOM 688 O O . LEU A 1 92 ? 2.387 -1.193 10.086 1.00 92.44 92 LEU A O 1
ATOM 692 N N . ALA A 1 93 ? 3.693 0.158 8.860 1.00 92.00 93 ALA A N 1
ATOM 693 C CA . ALA A 1 93 ? 3.272 1.404 9.500 1.00 92.00 93 ALA A CA 1
ATOM 694 C C . ALA A 1 93 ? 1.780 1.714 9.261 1.00 92.00 93 ALA A C 1
ATOM 696 O O . ALA A 1 93 ? 1.132 2.345 10.105 1.00 92.00 93 ALA A O 1
ATOM 697 N N . GLY A 1 94 ? 1.198 1.176 8.185 1.00 86.75 94 GLY A N 1
ATOM 698 C CA . GLY A 1 94 ? -0.245 1.132 7.967 1.00 86.75 94 GLY A CA 1
ATOM 699 C C . GLY A 1 94 ? -1.021 0.301 8.996 1.00 86.75 94 GLY A C 1
ATOM 700 O O . GLY A 1 94 ? -2.209 0.518 9.189 1.00 86.75 94 GLY A O 1
ATOM 701 N N . ARG A 1 95 ? -0.377 -0.612 9.731 1.00 91.50 95 ARG A N 1
ATOM 702 C CA . ARG A 1 95 ? -1.007 -1.515 10.720 1.00 91.50 95 ARG A CA 1
ATOM 703 C C . ARG A 1 95 ? -2.246 -2.264 10.178 1.00 91.50 95 ARG A C 1
ATOM 705 O O . ARG A 1 95 ? -3.268 -2.310 10.874 1.00 91.50 95 ARG A O 1
ATOM 712 N N . PRO A 1 96 ? -2.171 -2.899 8.991 1.00 85.75 96 PRO A N 1
ATOM 713 C CA . PRO A 1 96 ? -3.311 -3.576 8.363 1.00 85.75 96 PRO A CA 1
ATOM 714 C C . PRO A 1 96 ? -3.895 -4.696 9.235 1.00 85.75 96 PRO A C 1
ATOM 716 O O . PRO A 1 96 ? -5.111 -4.828 9.328 1.00 85.75 96 PRO A O 1
ATOM 719 N N . ALA A 1 97 ? -3.056 -5.442 9.962 1.00 88.62 97 ALA A N 1
ATOM 720 C CA . ALA A 1 97 ? -3.520 -6.495 10.869 1.00 88.62 97 ALA A CA 1
ATOM 721 C C . ALA A 1 97 ? -4.434 -5.954 11.984 1.00 88.62 97 ALA A C 1
ATOM 723 O O . ALA A 1 97 ? -5.450 -6.550 12.323 1.00 88.62 97 ALA A O 1
ATOM 724 N N . ILE A 1 98 ? -4.116 -4.779 12.530 1.00 88.94 98 ILE A N 1
ATOM 725 C CA . ILE A 1 98 ? -4.927 -4.155 13.584 1.00 88.94 98 ILE A CA 1
ATOM 726 C C . ILE A 1 98 ? -6.204 -3.564 13.008 1.00 88.94 98 ILE A C 1
ATOM 728 O O . ILE A 1 98 ? -7.240 -3.578 13.672 1.00 88.94 98 ILE A O 1
ATOM 732 N N . LEU A 1 99 ? -6.135 -3.045 11.784 1.00 89.44 99 LEU A N 1
ATOM 733 C CA . LEU A 1 99 ? -7.317 -2.590 11.076 1.00 89.44 99 LEU A CA 1
ATOM 734 C C . LEU A 1 99 ? -8.304 -3.741 10.864 1.00 89.44 99 LEU A C 1
ATOM 736 O O . LEU A 1 99 ? -9.488 -3.576 11.137 1.00 89.44 99 LEU A O 1
ATOM 740 N N . LEU A 1 100 ? -7.805 -4.913 10.462 1.00 88.44 100 LEU A N 1
ATOM 741 C CA . LEU A 1 100 ? -8.613 -6.117 10.291 1.00 88.44 100 LEU A CA 1
ATOM 742 C C . LEU A 1 100 ? -9.305 -6.522 11.599 1.00 88.44 100 LEU A C 1
ATOM 744 O O . LEU A 1 100 ? -10.513 -6.737 11.607 1.00 88.44 100 LEU A O 1
ATOM 748 N N . LEU A 1 101 ? -8.569 -6.541 12.716 1.00 87.12 101 LEU A N 1
ATOM 749 C CA . LEU A 1 101 ? -9.132 -6.840 14.039 1.00 87.12 101 LEU A CA 1
ATOM 750 C C . LEU A 1 101 ? -10.210 -5.838 14.468 1.00 87.12 101 LEU A C 1
ATOM 752 O O . LEU A 1 101 ? -11.1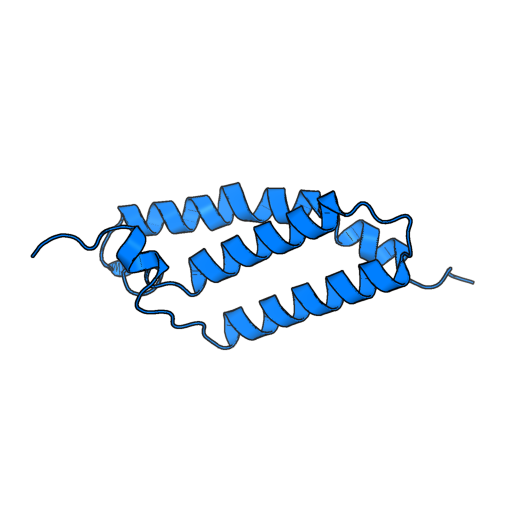92 -6.228 15.088 1.00 87.12 101 LEU A O 1
ATOM 756 N N . ARG A 1 102 ? -10.046 -4.553 14.133 1.00 84.12 102 ARG A N 1
ATOM 757 C CA . ARG A 1 102 ? -11.048 -3.515 14.427 1.00 84.12 102 ARG A CA 1
ATOM 758 C C . ARG A 1 102 ? -12.263 -3.560 13.506 1.00 84.12 102 ARG A C 1
ATOM 760 O O . ARG A 1 102 ? -13.323 -3.094 13.901 1.00 84.12 102 ARG A O 1
ATOM 767 N N . ALA A 1 103 ? -12.099 -4.063 12.287 1.00 84.38 103 ALA A N 1
ATOM 768 C CA . ALA A 1 103 ? -13.174 -4.179 11.309 1.00 84.38 103 ALA A CA 1
ATOM 769 C C . ALA A 1 103 ? -14.017 -5.453 11.497 1.00 84.38 103 ALA A C 1
ATOM 771 O O . ALA A 1 103 ? -15.096 -5.552 10.909 1.00 84.38 103 ALA A O 1
ATOM 772 N N . LEU A 1 104 ? -13.533 -6.421 12.284 1.00 82.88 104 LEU A N 1
ATOM 773 C CA . LEU A 1 104 ? -14.260 -7.643 12.613 1.00 82.88 104 LEU A CA 1
ATOM 774 C C . LEU A 1 104 ? -15.384 -7.364 13.630 1.00 82.88 104 LEU A C 1
ATOM 776 O O . LEU A 1 104 ? -15.195 -6.564 14.550 1.00 82.88 104 LEU A O 1
ATOM 780 N N . PRO A 1 105 ? -16.548 -8.028 13.498 1.00 74.25 105 PRO A N 1
ATOM 781 C CA . PRO A 1 105 ? -17.617 -7.928 14.482 1.00 74.25 105 PRO A CA 1
ATOM 782 C C . PRO A 1 105 ? -17.128 -8.366 15.872 1.00 74.25 105 PRO A C 1
ATOM 784 O O . PRO A 1 105 ? -16.323 -9.300 15.960 1.00 74.25 105 PRO A O 1
ATOM 787 N N . PRO A 1 106 ? -17.636 -7.766 16.965 1.00 69.56 106 PRO A N 1
ATOM 788 C CA . PRO A 1 106 ? -17.389 -8.271 18.308 1.00 69.56 106 PRO A CA 1
ATOM 789 C C . PRO A 1 106 ? -17.809 -9.740 18.380 1.00 69.56 106 PRO A C 1
ATOM 791 O O . PRO A 1 106 ? -18.941 -10.079 18.029 1.00 69.56 106 PRO A O 1
ATOM 794 N N . ARG A 1 107 ? -16.890 -10.612 18.803 1.00 68.12 107 ARG A N 1
ATOM 795 C CA . ARG A 1 107 ? -17.179 -12.031 19.025 1.00 68.12 107 ARG A CA 1
ATOM 796 C C . ARG A 1 107 ? -18.199 -12.106 20.173 1.00 68.12 107 ARG A C 1
ATOM 798 O O . ARG A 1 107 ? -17.854 -11.730 21.290 1.00 68.12 107 ARG A O 1
ATOM 805 N N . ARG A 1 108 ? -19.451 -12.456 19.858 1.00 55.62 108 ARG A N 1
ATOM 806 C CA . ARG A 1 108 ? -20.500 -12.750 20.848 1.00 55.62 108 ARG A CA 1
ATOM 807 C C . ARG A 1 108 ? -20.302 -14.138 21.431 1.00 55.62 108 ARG A C 1
ATOM 809 O O . ARG A 1 108 ? -19.800 -15.005 20.680 1.00 55.62 108 ARG A O 1
#

Sequence (108 aa):
MSAPSLLSLLVSHWSIGPTVAVPALAAAVLYLLGVRRAGDRWPARRTISFLTGLACVVVALGSGIDAYDDQLLSIHMWQHMLLLLTAPPLVLAGRPAILLLRALPPRR